Protein AF-A0AAW0T2U7-F1 (afdb_monomer)

Radius of gyration: 16.94 Å; Cα contacts (8 Å, |Δi|>4): 100; chains: 1; bounding box: 41×37×44 Å

Secondary structure (DSSP, 8-state):
-----PPSSS-------SEE--GGG-EEES-HHHHHHHHHHHHT---SS-GGGS-----SHHHHHHHHHHHHTTTTSHHHHHHHHH-EE-SS--HHHHTS-----GGG-HHHHS-TT--EEE-

Organism: Scylla paramamosain (NCBI:txid85552)

Nearest PDB structures (foldseek):
  7oyc-assembly1_O1  TM=9.929E-01  e=2.549E-14  Xenopus laevis
  8scb-assembly1_O  TM=9.928E-01  e=3.860E-14  Oryctolagus cuniculus
  9axv-assembly1_Ba  TM=9.970E-01  e=7.711E-14  Schizosaccharomyces pombe
  7cpv-assembly1_LO  TM=9.942E-01  e=8.855E-14  Mus musculus
  5xy3-assembly1_O  TM=9.876E-01  e=2.359E-10  Trichomonas vaginalis

pLDDT: mean 76.97, std 19.06, range [23.06, 92.5]

Sequence (123 aa):
MKSRSVPSSSAVNIQIAPFSLRCEKINISGSFYRNKLKYLSFLRKRCNVNPKRGPFHFRAPAKIFQRCVRGMLPYKTKRGEEALKRLKSFEGVPPPYDKSARKVVPDALRIMRLKPGRKNYDV

InterPro domains:
  IPR005755 Large ribosomal subunit protein uL13, eukaryota/archaea [TIGR01077] (21-119)
  IPR005822 Large ribosomal subunit protein uL13 [PF00572] (22-95)
  IPR005822 Large ribosomal subunit protein uL13 [PTHR11545] (21-119)
  IPR005822 Large ribosomal subunit protein uL13 [cd00392] (21-93)
  IPR036899 Large ribosomal subunit protein uL13 superfamily [G3DSA:3.90.1180.10] (11-123)
  IPR036899 Large ribosomal subunit protein uL13 superfamily [SSF52161] (22-119)

Foldseek 3Di:
DDDDDDDPDPDPPPPPVLEAAALQQQKDFAAPVVVVVVLVVVVPFADPVDRVPTDDNDPDSQVVVLVVVLVVFPCVDPVNVVSSVSHDYDNHADDVCPPPDDDDDPVSDCVVPPDPPGDMDGD

Structure (mmCIF, N/CA/C/O backbone):
data_AF-A0AAW0T2U7-F1
#
_entry.id   AF-A0AAW0T2U7-F1
#
loop_
_atom_site.group_PDB
_atom_site.id
_atom_site.type_symbol
_atom_site.label_atom_id
_atom_site.label_alt_id
_atom_site.label_comp_id
_atom_site.label_asym_id
_atom_site.label_entity_id
_atom_site.label_seq_id
_atom_site.pdbx_PDB_ins_code
_atom_site.Cartn_x
_atom_site.Cartn_y
_atom_site.Cartn_z
_atom_site.occupancy
_atom_site.B_iso_or_equiv
_atom_site.auth_seq_id
_atom_site.auth_comp_id
_atom_site.auth_asym_id
_atom_site.auth_atom_id
_atom_site.pdbx_PDB_model_num
ATOM 1 N N . MET A 1 1 ? 21.406 -2.450 21.831 1.00 35.69 1 MET A N 1
ATOM 2 C CA . MET A 1 1 ? 20.599 -3.693 21.842 1.00 35.69 1 MET A CA 1
ATOM 3 C C . MET A 1 1 ? 19.994 -3.914 20.458 1.00 35.69 1 MET A C 1
ATOM 5 O O . MET A 1 1 ? 19.065 -3.215 20.080 1.00 35.69 1 MET A O 1
ATOM 9 N N . LYS A 1 2 ? 20.597 -4.803 19.660 1.00 31.06 2 LYS A N 1
ATOM 10 C CA . LYS A 1 2 ? 20.203 -5.110 18.275 1.00 31.06 2 LYS A CA 1
ATOM 11 C C . LYS A 1 2 ? 18.944 -5.990 18.298 1.00 31.06 2 LYS A C 1
ATOM 13 O O . LYS A 1 2 ? 19.012 -7.140 18.723 1.00 31.06 2 LYS A O 1
ATOM 18 N N . SER A 1 3 ? 17.796 -5.453 17.888 1.00 29.16 3 SER A N 1
ATOM 19 C CA . SER A 1 3 ? 16.565 -6.237 17.730 1.00 29.16 3 SER A CA 1
ATOM 20 C C . SER A 1 3 ? 16.709 -7.164 16.525 1.00 29.16 3 SER A C 1
ATOM 22 O O . SER A 1 3 ? 16.937 -6.707 15.407 1.00 29.16 3 SER A O 1
ATOM 24 N N . ARG A 1 4 ? 16.611 -8.465 16.793 1.00 31.81 4 ARG A N 1
ATOM 25 C CA . ARG A 1 4 ? 16.827 -9.581 15.872 1.00 31.81 4 ARG A CA 1
ATOM 26 C C . ARG A 1 4 ? 15.963 -9.440 14.611 1.00 31.81 4 ARG A C 1
ATOM 28 O O . ARG A 1 4 ? 14.749 -9.609 14.655 1.00 31.81 4 ARG A O 1
ATOM 35 N N . SER A 1 5 ? 16.610 -9.143 13.489 1.00 33.41 5 SER A N 1
ATOM 36 C CA . SER A 1 5 ? 16.115 -9.443 12.150 1.00 33.41 5 SER A CA 1
ATOM 37 C C . SER A 1 5 ? 16.099 -10.963 11.993 1.00 33.41 5 SER A C 1
ATOM 39 O O . SER A 1 5 ? 17.156 -11.593 11.990 1.00 33.41 5 SER A O 1
ATOM 41 N N . VAL A 1 6 ? 14.911 -11.558 11.936 1.00 35.44 6 VAL A N 1
ATOM 42 C CA . VAL A 1 6 ? 14.752 -12.988 11.645 1.00 35.44 6 VAL A CA 1
ATOM 43 C C . VAL A 1 6 ? 15.224 -13.298 10.213 1.00 35.44 6 VAL A C 1
ATOM 45 O O . VAL A 1 6 ? 15.100 -12.439 9.336 1.00 35.44 6 VAL A O 1
ATOM 48 N N . PRO A 1 7 ? 15.828 -14.479 9.998 1.00 32.50 7 PRO A N 1
ATOM 49 C CA . PRO A 1 7 ? 16.810 -14.721 8.949 1.00 32.50 7 PRO A CA 1
ATOM 50 C C . PRO A 1 7 ? 16.188 -15.037 7.585 1.00 32.50 7 PRO A C 1
ATOM 52 O O . PRO A 1 7 ? 15.145 -15.674 7.467 1.00 32.50 7 PRO A O 1
ATOM 55 N N . SER A 1 8 ? 16.909 -14.636 6.542 1.00 33.25 8 SER A N 1
ATOM 56 C CA . SER A 1 8 ? 16.866 -15.224 5.206 1.00 33.25 8 SER A CA 1
ATOM 57 C C . SER A 1 8 ? 17.204 -16.724 5.255 1.00 33.25 8 SER A C 1
ATOM 59 O O . SER A 1 8 ? 18.206 -17.083 5.870 1.00 33.25 8 SER A O 1
ATOM 61 N N . SER A 1 9 ? 16.424 -17.555 4.548 1.00 30.52 9 SER A N 1
ATOM 62 C CA . SER A 1 9 ? 16.793 -18.888 4.005 1.00 30.52 9 SER A CA 1
ATOM 63 C C . SER A 1 9 ? 16.152 -20.176 4.554 1.00 30.52 9 SER A C 1
ATOM 65 O O . SER A 1 9 ? 16.486 -21.238 4.038 1.00 30.52 9 SER A O 1
ATOM 67 N N . SER A 1 10 ? 15.159 -20.162 5.446 1.00 23.06 10 SER A N 1
ATOM 68 C CA . SER A 1 10 ? 14.386 -21.385 5.757 1.00 23.06 10 SER A CA 1
ATOM 69 C C . SER A 1 10 ? 12.887 -21.197 5.516 1.00 23.06 10 SER A C 1
ATOM 71 O O . SER A 1 10 ? 12.260 -20.284 6.035 1.00 23.06 10 SER A O 1
ATOM 73 N N . ALA A 1 11 ? 12.325 -22.088 4.694 1.00 27.69 11 ALA A N 1
ATOM 74 C CA . ALA A 1 11 ? 10.912 -22.198 4.335 1.00 27.69 11 ALA A CA 1
ATOM 75 C C . ALA A 1 11 ? 10.331 -21.043 3.494 1.00 27.69 11 ALA A C 1
ATOM 77 O O . ALA A 1 11 ? 9.758 -20.075 3.984 1.00 27.69 11 ALA A O 1
ATOM 78 N N . VAL A 1 12 ? 10.284 -21.258 2.176 1.00 27.67 12 VAL A N 1
ATOM 79 C CA . VAL A 1 12 ? 9.311 -20.597 1.283 1.00 27.67 12 VAL A CA 1
ATOM 80 C C . VAL A 1 12 ? 7.903 -21.183 1.499 1.00 27.67 12 VAL A C 1
ATOM 82 O O . VAL A 1 12 ? 7.174 -21.463 0.557 1.00 27.67 12 VAL A O 1
ATOM 85 N N . ASN A 1 13 ? 7.516 -21.365 2.761 1.00 24.17 13 ASN A N 1
ATOM 86 C CA . ASN A 1 13 ? 6.129 -21.413 3.198 1.00 24.17 13 ASN A CA 1
ATOM 87 C C . ASN A 1 13 ? 5.809 -20.033 3.757 1.00 24.17 13 ASN A C 1
ATOM 89 O O . ASN A 1 13 ? 5.515 -19.852 4.937 1.00 24.17 13 ASN A O 1
ATOM 93 N N . ILE A 1 14 ? 5.896 -19.027 2.886 1.00 29.23 14 ILE A N 1
ATOM 94 C CA . ILE A 1 14 ? 5.282 -17.752 3.199 1.00 29.23 14 ILE A CA 1
ATOM 95 C C . ILE A 1 14 ? 3.781 -18.029 3.113 1.00 29.23 14 ILE A C 1
ATOM 97 O O . ILE A 1 14 ? 3.219 -18.069 2.019 1.00 29.23 14 ILE A O 1
ATOM 101 N N . GLN A 1 15 ? 3.139 -18.269 4.257 1.00 27.95 15 GLN A N 1
AT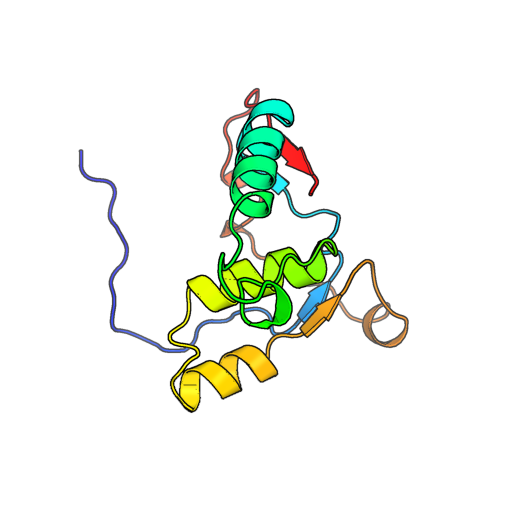OM 102 C CA . GLN A 1 15 ? 1.687 -18.182 4.407 1.00 27.95 15 GLN A CA 1
ATOM 103 C C . GLN A 1 15 ? 1.265 -16.715 4.204 1.00 27.95 15 GLN A C 1
ATOM 105 O O . GLN A 1 15 ? 0.734 -16.057 5.092 1.00 27.95 15 GLN A O 1
ATOM 110 N N . ILE A 1 16 ? 1.543 -16.156 3.023 1.00 40.69 16 ILE A N 1
ATOM 111 C CA . ILE A 1 16 ? 0.825 -14.989 2.536 1.00 40.69 16 ILE A CA 1
ATOM 112 C C . ILE A 1 16 ? -0.586 -15.516 2.353 1.00 40.69 16 ILE A C 1
ATOM 114 O O . ILE A 1 16 ? -0.803 -16.398 1.521 1.00 40.69 16 ILE A O 1
ATOM 118 N N . ALA A 1 17 ? -1.527 -15.032 3.160 1.00 49.53 17 ALA A N 1
ATOM 119 C CA . ALA A 1 17 ? -2.934 -15.280 2.905 1.00 49.53 17 ALA A CA 1
ATOM 120 C C . ALA A 1 17 ? -3.184 -14.987 1.410 1.00 49.53 17 ALA A C 1
ATOM 122 O O . ALA A 1 17 ? -2.923 -13.862 0.971 1.00 49.53 17 ALA A O 1
ATOM 123 N N . PRO A 1 18 ? -3.615 -15.977 0.605 1.00 59.62 18 PRO A N 1
ATOM 124 C CA . PRO A 1 18 ? -3.679 -15.831 -0.853 1.00 59.62 18 PRO A CA 1
ATOM 125 C C . PRO A 1 18 ? -4.684 -14.753 -1.287 1.00 59.62 18 PRO A C 1
ATOM 127 O O . PRO A 1 18 ? -4.649 -14.269 -2.418 1.00 59.62 18 PRO A O 1
ATOM 130 N N . PHE A 1 19 ? -5.541 -14.323 -0.359 1.00 61.97 19 PHE A N 1
ATOM 131 C CA . PHE A 1 19 ? -6.564 -13.317 -0.562 1.00 61.97 19 PHE A CA 1
ATOM 132 C C . PHE A 1 19 ? -6.444 -12.238 0.515 1.00 61.97 19 PHE A C 1
ATOM 134 O O . PHE A 1 19 ? -6.543 -12.525 1.709 1.00 61.97 19 PHE A O 1
ATOM 141 N N . SER A 1 20 ? -6.251 -10.990 0.091 1.00 62.84 20 SER A N 1
ATOM 142 C CA . SER A 1 20 ? -6.447 -9.821 0.948 1.00 62.84 20 SER A CA 1
ATOM 143 C C . SER A 1 20 ? -7.796 -9.205 0.602 1.00 62.84 20 SER A C 1
ATOM 145 O O . SER A 1 20 ? -8.025 -8.775 -0.529 1.00 62.84 20 SER A O 1
ATOM 147 N N . LEU A 1 21 ? -8.706 -9.233 1.569 1.00 65.31 21 LEU A N 1
ATOM 148 C CA . LEU A 1 21 ? -10.029 -8.627 1.484 1.00 65.31 21 LEU A CA 1
ATOM 149 C C . LEU A 1 21 ? -10.018 -7.340 2.307 1.00 65.31 21 LEU A C 1
ATOM 151 O O . LEU A 1 21 ? -9.327 -7.274 3.326 1.00 65.31 21 LEU A O 1
ATOM 155 N N . ARG A 1 22 ? -10.826 -6.355 1.911 1.00 77.75 22 ARG A N 1
ATOM 156 C CA . ARG A 1 22 ? -10.959 -5.062 2.598 1.00 77.75 22 ARG A CA 1
ATOM 157 C C . ARG A 1 22 ? -9.659 -4.257 2.654 1.00 77.75 22 ARG A C 1
ATOM 159 O O . ARG A 1 22 ? -9.283 -3.738 3.709 1.00 77.75 22 ARG A O 1
ATOM 166 N N . CYS A 1 23 ? -8.946 -4.169 1.530 1.00 76.69 23 CYS A N 1
ATOM 167 C CA . CYS A 1 23 ? -7.687 -3.426 1.465 1.00 76.69 23 CYS A CA 1
ATOM 168 C C . CYS A 1 23 ? -7.830 -1.933 1.836 1.00 76.69 23 CYS A C 1
ATOM 170 O O . CYS A 1 23 ? -6.846 -1.317 2.235 1.00 76.69 23 CYS A O 1
ATOM 172 N N . GLU A 1 24 ? -9.036 -1.364 1.769 1.00 76.88 24 GLU A N 1
ATOM 173 C CA . GLU A 1 24 ? -9.363 -0.001 2.212 1.00 76.88 24 GLU A CA 1
ATOM 174 C C . GLU A 1 24 ? -9.223 0.215 3.728 1.00 76.88 24 GLU A C 1
ATOM 176 O O . GLU A 1 24 ? -9.076 1.339 4.187 1.00 76.88 24 GLU A O 1
ATOM 181 N N . LYS A 1 25 ? -9.243 -0.853 4.536 1.00 83.75 25 LYS A N 1
ATOM 182 C CA . LYS A 1 25 ? -9.082 -0.757 5.999 1.00 83.75 25 LYS A CA 1
ATOM 183 C C . LYS A 1 25 ? -7.656 -1.026 6.468 1.00 83.75 25 LYS A C 1
ATOM 185 O O . LYS A 1 25 ? -7.423 -1.252 7.654 1.00 83.75 25 LYS A O 1
ATOM 190 N N . ILE A 1 26 ? -6.695 -1.067 5.548 1.00 85.56 26 ILE A N 1
ATOM 191 C CA . ILE A 1 26 ? -5.295 -1.269 5.909 1.00 85.56 26 ILE A CA 1
ATOM 192 C C . ILE A 1 26 ? -4.795 -0.026 6.642 1.00 85.56 26 ILE A C 1
ATOM 194 O O . ILE A 1 26 ? -4.941 1.098 6.171 1.00 85.56 26 ILE A O 1
ATOM 198 N N . ASN A 1 27 ? -4.155 -0.237 7.789 1.00 85.81 27 ASN A N 1
ATOM 199 C CA . ASN A 1 27 ? -3.541 0.838 8.550 1.00 85.81 27 ASN A CA 1
ATOM 200 C C . ASN A 1 27 ? -2.085 1.046 8.150 1.00 85.81 27 ASN A C 1
ATOM 202 O O . ASN A 1 27 ? -1.299 0.099 8.073 1.00 85.81 27 ASN A O 1
ATOM 206 N N . ILE A 1 28 ? -1.688 2.309 8.032 1.00 86.19 28 ILE A N 1
ATOM 207 C CA . ILE A 1 28 ? -0.283 2.697 7.926 1.00 86.19 28 ILE A CA 1
ATOM 208 C C . ILE A 1 28 ? 0.080 3.585 9.116 1.00 86.19 28 ILE A C 1
ATOM 210 O O . ILE A 1 28 ? -0.6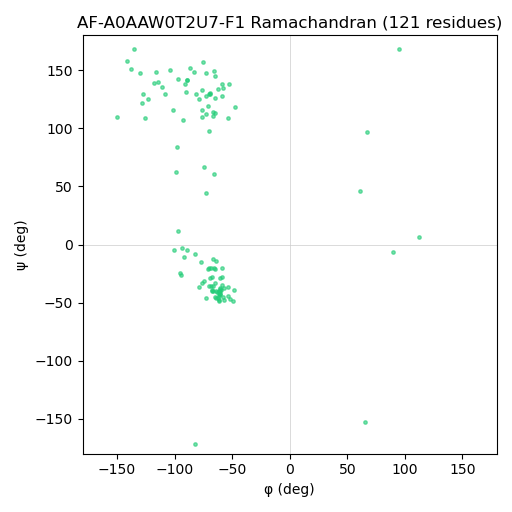73 4.458 9.553 1.00 86.19 28 ILE A O 1
ATOM 214 N N . SER A 1 29 ? 1.269 3.350 9.666 1.00 83.75 29 SER A N 1
ATOM 215 C CA . SER A 1 29 ? 1.769 4.092 10.817 1.00 83.75 29 SER A CA 1
ATOM 216 C C . SER A 1 29 ? 2.192 5.526 10.461 1.00 83.75 29 SER A C 1
ATOM 218 O O . SER A 1 29 ? 2.710 5.831 9.378 1.00 83.75 29 SER A O 1
ATOM 220 N N . GLY A 1 30 ? 2.021 6.434 11.422 1.00 85.12 30 GLY A N 1
ATOM 221 C CA . GLY A 1 30 ? 2.317 7.856 11.270 1.00 85.12 30 GLY A CA 1
ATOM 222 C C . GLY A 1 30 ? 1.093 8.684 10.885 1.00 85.12 30 GLY A C 1
ATOM 223 O O . GLY A 1 30 ? 0.039 8.158 10.540 1.00 85.12 30 GLY A O 1
ATOM 224 N N . SER A 1 31 ? 1.241 10.007 10.964 1.00 89.06 31 SER A N 1
ATOM 225 C CA . SER A 1 31 ? 0.152 10.937 10.666 1.00 89.06 31 SER A CA 1
ATOM 226 C C . SER A 1 31 ? -0.254 10.894 9.193 1.00 89.06 31 SER A C 1
ATOM 228 O O . SER A 1 31 ? 0.583 10.701 8.304 1.00 89.06 31 SER A O 1
ATOM 230 N N . PHE A 1 32 ? -1.537 11.157 8.942 1.00 87.44 32 PHE A N 1
ATOM 231 C CA . PHE A 1 32 ? -2.095 11.294 7.597 1.00 87.44 32 PHE A CA 1
ATOM 232 C C . PHE A 1 32 ? -1.265 12.249 6.727 1.00 87.44 32 PHE A C 1
ATOM 234 O O . PHE A 1 32 ? -0.838 11.890 5.633 1.00 87.44 32 PHE A O 1
ATOM 241 N N . TYR A 1 33 ? -0.930 13.429 7.258 1.00 90.00 33 TYR A N 1
ATOM 242 C CA . TYR A 1 33 ? -0.161 14.440 6.533 1.00 90.00 33 TYR A CA 1
ATOM 243 C C . TYR A 1 33 ? 1.210 13.929 6.064 1.00 90.00 33 TYR A C 1
ATOM 245 O O . TYR A 1 33 ? 1.577 14.090 4.899 1.00 90.00 33 TYR A O 1
ATOM 253 N N . ARG A 1 34 ? 1.951 13.232 6.937 1.00 88.44 34 ARG A N 1
ATOM 254 C CA . ARG A 1 34 ? 3.270 12.684 6.589 1.00 88.44 34 ARG A CA 1
ATOM 255 C C . ARG A 1 34 ? 3.168 11.671 5.456 1.00 88.44 34 ARG A C 1
ATOM 257 O O . ARG A 1 34 ? 4.002 11.654 4.552 1.00 88.44 34 ARG A O 1
ATOM 264 N N . ASN A 1 35 ? 2.167 10.805 5.517 1.00 89.00 35 ASN A N 1
ATOM 265 C CA . ASN A 1 35 ? 2.007 9.749 4.533 1.00 89.00 35 ASN A CA 1
ATOM 266 C C . ASN A 1 35 ? 1.447 10.282 3.204 1.00 89.00 35 ASN A C 1
ATOM 268 O O . ASN A 1 35 ? 1.918 9.862 2.147 1.00 89.00 35 ASN A O 1
ATOM 272 N N . LYS A 1 36 ? 0.592 11.312 3.244 1.00 89.31 36 LYS A N 1
ATOM 273 C CA . LYS A 1 36 ? 0.188 12.088 2.065 1.00 89.31 36 LYS A CA 1
ATOM 274 C C . LYS A 1 36 ? 1.397 12.694 1.354 1.00 89.31 36 LYS A C 1
ATOM 276 O O . LYS A 1 36 ? 1.532 12.524 0.147 1.00 89.31 36 LYS A O 1
ATOM 281 N N . LEU A 1 37 ? 2.319 13.332 2.080 1.00 92.50 37 LEU A N 1
ATOM 282 C CA . LEU A 1 37 ? 3.538 13.896 1.483 1.00 92.50 37 LEU A CA 1
ATOM 283 C C . LEU A 1 37 ? 4.419 12.828 0.822 1.00 92.50 37 LEU A C 1
ATOM 285 O O . LEU A 1 37 ? 4.925 13.043 -0.280 1.00 92.50 37 LEU A O 1
ATOM 289 N N . LYS A 1 38 ? 4.559 11.651 1.445 1.00 89.75 38 LYS A N 1
ATOM 290 C CA . LYS A 1 38 ? 5.268 10.512 0.837 1.00 89.75 38 LYS A CA 1
ATOM 291 C C . LYS A 1 38 ? 4.601 10.055 -0.459 1.00 89.75 38 LYS A C 1
ATOM 293 O O . LYS A 1 38 ? 5.290 9.819 -1.450 1.00 89.75 38 LYS A O 1
ATOM 298 N N . TYR A 1 39 ? 3.274 9.956 -0.466 1.00 89.75 39 TYR A N 1
ATOM 299 C CA . TYR A 1 39 ? 2.524 9.561 -1.654 1.00 89.75 39 TYR A CA 1
ATOM 300 C C . TYR A 1 39 ? 2.604 10.618 -2.767 1.00 89.75 39 TYR A C 1
ATOM 302 O O . TYR A 1 39 ? 2.824 10.279 -3.926 1.00 89.75 39 TYR A O 1
ATOM 310 N N . LEU A 1 40 ? 2.546 11.908 -2.425 1.00 91.19 40 LEU A N 1
ATOM 311 C CA . LEU A 1 40 ? 2.742 13.007 -3.377 1.00 91.19 40 LEU A CA 1
ATOM 312 C C . LEU A 1 40 ? 4.158 13.013 -3.970 1.00 91.19 40 LEU A C 1
ATOM 314 O O . LEU A 1 40 ? 4.319 13.211 -5.172 1.00 91.19 40 LEU A O 1
ATOM 318 N N . SER A 1 41 ? 5.186 12.743 -3.161 1.00 92.38 41 SER A N 1
ATOM 319 C CA . SER A 1 41 ? 6.557 12.548 -3.656 1.00 92.38 41 SER A CA 1
ATOM 320 C C . SER A 1 41 ? 6.641 11.373 -4.634 1.00 92.38 41 SER A C 1
ATOM 322 O O . SER A 1 41 ? 7.320 11.462 -5.656 1.00 92.38 41 SER A O 1
ATOM 324 N N . PHE A 1 42 ? 5.907 10.288 -4.369 1.00 88.94 42 PHE A N 1
ATOM 325 C CA . PHE A 1 42 ? 5.804 9.171 -5.297 1.00 88.94 42 PHE A CA 1
ATOM 326 C C . PHE A 1 42 ? 5.134 9.577 -6.620 1.00 88.94 42 PHE A C 1
ATOM 328 O O . PHE A 1 42 ? 5.703 9.291 -7.670 1.00 88.94 42 PHE A O 1
ATOM 335 N N . LEU A 1 43 ? 4.014 10.306 -6.585 1.00 89.12 43 LEU A N 1
ATOM 336 C CA . LEU A 1 43 ? 3.312 10.784 -7.785 1.00 89.12 43 LEU A CA 1
ATOM 337 C C . LEU A 1 43 ? 4.166 11.703 -8.670 1.00 89.12 43 LEU A C 1
ATOM 339 O O . LEU A 1 43 ? 3.993 11.723 -9.886 1.00 89.12 43 LEU A O 1
ATOM 343 N N . ARG A 1 44 ? 5.122 12.433 -8.083 1.00 90.75 44 ARG A N 1
ATOM 344 C CA . ARG A 1 44 ? 6.069 13.268 -8.840 1.00 90.75 44 ARG A CA 1
ATOM 345 C C . ARG A 1 44 ? 7.052 12.452 -9.686 1.00 90.75 44 ARG A C 1
ATOM 347 O O . ARG A 1 44 ? 7.625 12.993 -10.629 1.00 90.75 44 ARG A O 1
ATOM 354 N N . LYS A 1 45 ? 7.261 11.162 -9.389 1.00 89.88 45 LYS A N 1
ATOM 355 C CA . LYS A 1 45 ? 8.177 10.304 -10.154 1.00 89.88 45 LYS A CA 1
ATOM 356 C C . LYS A 1 45 ? 7.563 9.974 -11.516 1.00 89.88 45 LYS A C 1
ATOM 358 O O . LYS A 1 45 ? 6.592 9.224 -11.597 1.00 89.88 45 LYS A O 1
ATOM 363 N N . ARG A 1 46 ? 8.155 10.496 -12.589 1.00 88.75 46 ARG A N 1
ATOM 364 C CA . ARG A 1 46 ? 7.751 10.252 -13.982 1.00 88.75 46 ARG A CA 1
ATOM 365 C C . ARG A 1 46 ? 8.979 10.048 -14.865 1.00 88.75 46 ARG A C 1
ATOM 36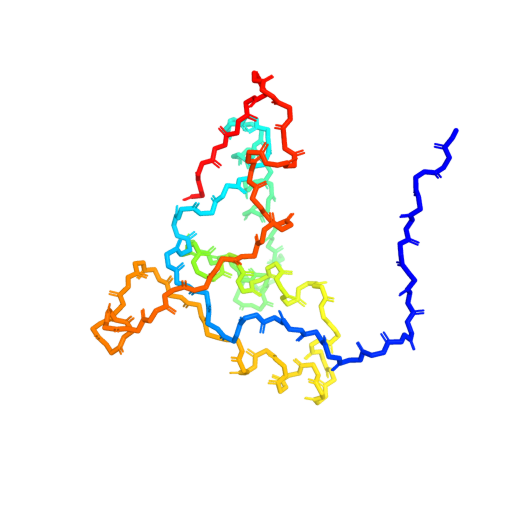7 O O . ARG A 1 46 ? 10.035 10.603 -14.580 1.00 88.75 46 ARG A O 1
ATOM 374 N N . CYS A 1 47 ? 8.844 9.267 -15.934 1.00 90.38 47 CYS A N 1
ATOM 375 C CA . CYS A 1 47 ? 9.861 9.242 -16.985 1.00 90.38 47 CYS A CA 1
ATOM 376 C C . CYS A 1 47 ? 9.775 10.543 -17.788 1.00 90.38 47 CYS A C 1
ATOM 378 O O . CYS A 1 47 ? 8.692 10.887 -18.255 1.00 90.38 47 CYS A O 1
ATOM 380 N N . ASN A 1 48 ? 10.904 11.241 -17.943 1.00 89.12 48 ASN A N 1
ATOM 381 C CA . ASN A 1 48 ? 10.954 12.531 -18.638 1.00 89.12 48 ASN A CA 1
ATOM 382 C C . ASN A 1 48 ? 10.643 12.389 -20.140 1.00 89.12 48 ASN A C 1
ATOM 384 O O . ASN A 1 48 ? 9.901 13.185 -20.695 1.00 89.12 48 ASN A O 1
ATOM 388 N N . VAL A 1 49 ? 11.160 11.327 -20.770 1.00 90.88 49 VAL A N 1
ATOM 389 C CA . VAL A 1 49 ? 11.032 11.086 -22.219 1.00 90.88 49 VAL A CA 1
ATOM 390 C C . VAL A 1 49 ? 9.630 10.649 -22.649 1.00 90.88 49 VAL A C 1
ATOM 392 O O . VAL A 1 49 ? 9.092 11.148 -23.627 1.00 90.88 49 VAL A O 1
ATOM 395 N N . ASN A 1 50 ? 9.015 9.707 -21.931 1.00 89.44 50 ASN A N 1
ATOM 396 C CA . ASN A 1 50 ? 7.659 9.244 -22.209 1.00 89.44 50 ASN A CA 1
ATOM 397 C C . ASN A 1 50 ? 6.994 8.784 -20.903 1.00 89.44 50 ASN A C 1
ATOM 399 O O . ASN A 1 50 ? 7.348 7.720 -20.377 1.00 89.44 50 ASN A O 1
ATOM 403 N N . PRO A 1 51 ? 5.999 9.530 -20.396 1.00 86.06 51 PRO A N 1
ATOM 404 C CA . PRO A 1 51 ? 5.291 9.180 -19.171 1.00 86.06 51 PRO A CA 1
ATOM 405 C C . PRO A 1 51 ? 4.605 7.807 -19.215 1.00 86.06 51 PRO A C 1
ATOM 407 O O . PRO A 1 51 ? 4.492 7.167 -18.172 1.00 86.06 51 PRO A O 1
ATOM 410 N N . LYS A 1 52 ? 4.204 7.310 -20.399 1.00 87.62 52 LYS A N 1
ATOM 411 C CA . LYS A 1 52 ? 3.517 6.012 -20.553 1.00 87.62 52 LYS A CA 1
ATOM 412 C C . LYS A 1 52 ? 4.408 4.808 -20.230 1.00 87.62 52 LYS A C 1
ATOM 414 O O . LYS A 1 52 ? 3.898 3.771 -19.823 1.00 87.62 52 LYS A O 1
ATOM 419 N N . ARG A 1 53 ? 5.730 4.934 -20.405 1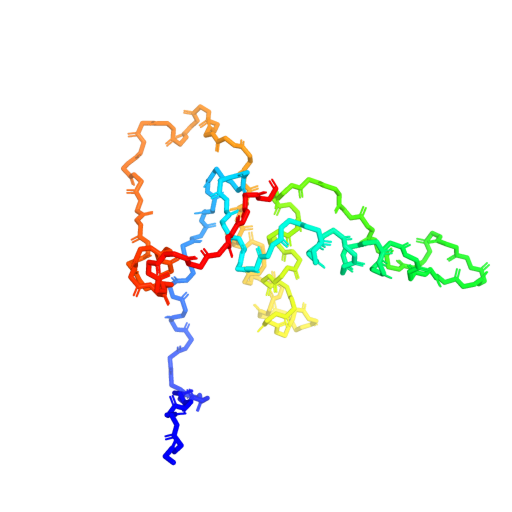.00 86.81 53 ARG A N 1
ATOM 420 C CA . ARG A 1 53 ? 6.715 3.887 -20.063 1.00 86.81 53 ARG A CA 1
ATOM 421 C C . ARG A 1 53 ? 7.213 3.985 -18.617 1.00 86.81 53 ARG A C 1
ATOM 423 O O . ARG A 1 53 ? 8.008 3.156 -18.185 1.00 86.81 53 ARG A O 1
ATOM 430 N N . GLY A 1 54 ? 6.792 5.020 -17.891 1.00 87.81 54 GLY A N 1
ATOM 431 C CA . GLY A 1 54 ? 7.276 5.306 -16.552 1.00 87.81 54 GLY A CA 1
ATOM 432 C C . GLY A 1 54 ? 6.594 4.508 -15.442 1.00 87.81 54 GLY A C 1
ATOM 433 O O . GLY A 1 54 ? 5.825 3.579 -15.684 1.00 87.81 54 GLY A O 1
ATOM 434 N N . PRO A 1 55 ? 6.885 4.865 -14.181 1.00 88.56 55 PRO A N 1
ATOM 435 C CA . PRO A 1 55 ? 6.251 4.248 -13.026 1.00 88.56 55 PRO A CA 1
ATOM 436 C C . PRO A 1 55 ? 4.726 4.414 -13.062 1.00 88.56 55 PRO A C 1
ATOM 438 O O . PRO A 1 55 ? 4.220 5.529 -13.158 1.00 88.56 55 PRO A O 1
ATOM 441 N N . PHE A 1 56 ? 3.992 3.308 -12.921 1.00 89.25 56 PHE A N 1
ATOM 442 C CA . PHE A 1 56 ? 2.533 3.343 -12.833 1.00 89.25 56 PHE A CA 1
ATOM 443 C C . PHE A 1 56 ? 2.061 3.741 -11.431 1.00 89.25 56 PHE A C 1
ATOM 445 O O . PHE A 1 56 ? 2.406 3.106 -10.427 1.00 89.25 56 PHE A O 1
ATOM 452 N N . HIS A 1 57 ? 1.235 4.786 -11.386 1.00 90.25 57 HIS A N 1
ATOM 453 C CA . HIS A 1 57 ? 0.654 5.357 -10.173 1.00 90.25 57 HIS A CA 1
ATOM 454 C C . HIS A 1 57 ? -0.771 4.841 -9.957 1.00 90.25 57 HIS A C 1
ATOM 456 O O . HIS A 1 57 ? -1.744 5.483 -10.348 1.00 90.25 57 HIS A O 1
ATOM 462 N N . PHE A 1 58 ? -0.913 3.664 -9.351 1.00 89.25 58 PHE A N 1
ATOM 463 C CA . PHE A 1 58 ? -2.234 3.134 -9.003 1.00 89.25 58 PHE A CA 1
ATOM 464 C C . PHE A 1 58 ? -2.808 3.836 -7.766 1.00 89.25 58 PHE A C 1
ATOM 466 O O . PHE A 1 58 ? -2.106 3.967 -6.767 1.00 89.25 58 PHE A O 1
ATOM 473 N N . ARG A 1 59 ? -4.082 4.250 -7.833 1.00 87.62 59 ARG A N 1
ATOM 474 C CA . ARG A 1 59 ? -4.793 4.943 -6.737 1.00 87.62 59 ARG A CA 1
ATOM 475 C C . ARG A 1 59 ? -5.630 4.020 -5.845 1.00 87.62 59 ARG A C 1
ATOM 477 O O . ARG A 1 59 ? -5.881 4.360 -4.702 1.00 87.62 59 ARG A O 1
ATOM 484 N N . ALA A 1 60 ? -6.038 2.873 -6.379 1.00 89.50 60 ALA A N 1
ATOM 485 C CA . ALA A 1 60 ? -6.842 1.868 -5.691 1.00 89.50 60 ALA A CA 1
ATOM 486 C C . ALA A 1 60 ? -6.070 1.248 -4.499 1.00 89.50 60 ALA A C 1
ATOM 488 O O . ALA A 1 60 ? -4.957 0.753 -4.738 1.00 89.50 60 ALA A O 1
ATOM 489 N N . PRO A 1 61 ? -6.597 1.234 -3.254 1.00 86.81 61 PRO A N 1
ATOM 490 C CA . PRO A 1 61 ? -5.924 0.642 -2.091 1.00 86.81 61 PRO A CA 1
ATOM 491 C C . PRO A 1 61 ? -5.498 -0.814 -2.308 1.00 86.81 61 PRO A C 1
ATOM 493 O O . PRO A 1 61 ? -4.387 -1.191 -1.923 1.00 86.81 61 PRO A O 1
ATOM 496 N N . ALA A 1 62 ? -6.298 -1.618 -3.019 1.00 87.19 62 ALA A N 1
ATOM 497 C CA . ALA A 1 62 ? -5.912 -2.992 -3.352 1.00 87.19 62 ALA A CA 1
ATOM 498 C C . ALA A 1 62 ? -4.638 -3.045 -4.217 1.00 87.19 62 ALA A C 1
ATOM 500 O O . ALA A 1 62 ? -3.738 -3.853 -3.976 1.00 87.19 62 ALA A O 1
ATOM 501 N N . LYS A 1 63 ? -4.508 -2.139 -5.193 1.00 88.12 63 LYS A N 1
ATOM 502 C CA . LYS A 1 63 ? -3.319 -2.062 -6.059 1.00 88.12 63 LYS A CA 1
ATOM 503 C C . LYS A 1 63 ? -2.111 -1.465 -5.339 1.00 88.12 63 LYS A C 1
ATOM 505 O O . LYS A 1 63 ? -0.979 -1.852 -5.633 1.00 88.12 63 LYS A O 1
ATOM 510 N N . ILE A 1 64 ? -2.328 -0.549 -4.394 1.00 88.44 64 ILE A N 1
ATOM 511 C CA . ILE A 1 64 ? -1.266 -0.029 -3.522 1.00 88.44 64 ILE A CA 1
ATOM 512 C C . ILE A 1 64 ? -0.685 -1.177 -2.688 1.00 88.44 64 ILE A C 1
ATOM 514 O O . ILE A 1 64 ? 0.536 -1.348 -2.656 1.00 88.44 64 ILE A O 1
ATOM 518 N N . PHE A 1 65 ? -1.541 -2.017 -2.100 1.00 86.44 65 PHE A N 1
ATOM 519 C CA . PHE A 1 65 ? -1.112 -3.193 -1.346 1.00 86.44 65 PHE A CA 1
ATOM 520 C C . PHE A 1 65 ? -0.343 -4.196 -2.218 1.00 86.44 65 PHE A C 1
ATOM 522 O O . PHE A 1 65 ? 0.779 -4.576 -1.874 1.00 86.44 65 PHE A O 1
ATOM 529 N N . GLN A 1 66 ? -0.874 -4.550 -3.393 1.00 87.56 66 GLN A N 1
ATOM 530 C CA . GLN A 1 66 ? -0.182 -5.436 -4.339 1.00 87.56 66 GLN A CA 1
ATOM 531 C C . GLN A 1 66 ? 1.191 -4.899 -4.741 1.00 87.56 66 GLN A C 1
ATOM 533 O O . GLN A 1 66 ? 2.147 -5.660 -4.886 1.00 87.56 66 GLN A O 1
ATOM 538 N N . ARG A 1 67 ? 1.322 -3.580 -4.897 1.00 88.69 67 ARG A N 1
ATOM 539 C CA . ARG A 1 67 ? 2.597 -2.948 -5.220 1.00 88.69 67 ARG A CA 1
ATOM 540 C C . ARG A 1 67 ? 3.608 -3.044 -4.079 1.00 88.69 67 ARG A C 1
ATOM 542 O O . ARG A 1 67 ? 4.786 -3.266 -4.357 1.00 88.69 67 ARG A O 1
ATOM 549 N N . CYS A 1 68 ? 3.167 -2.900 -2.830 1.00 87.25 68 CYS A N 1
ATOM 550 C CA . CYS A 1 68 ? 4.015 -3.119 -1.659 1.00 87.25 68 CYS A CA 1
ATOM 551 C C . CYS A 1 68 ? 4.522 -4.565 -1.616 1.00 87.25 68 CYS A C 1
ATOM 553 O O . CYS A 1 68 ? 5.727 -4.776 -1.513 1.00 87.25 68 CYS A O 1
ATOM 555 N N . VAL A 1 69 ? 3.630 -5.545 -1.797 1.00 86.31 69 VAL A N 1
ATOM 556 C CA . VAL A 1 69 ? 3.999 -6.971 -1.822 1.00 86.31 69 VAL A CA 1
ATOM 557 C C . VAL A 1 69 ? 4.940 -7.282 -2.989 1.00 86.31 69 VAL A C 1
ATOM 559 O O . VAL A 1 69 ? 5.955 -7.950 -2.806 1.00 86.31 69 VAL A O 1
ATOM 562 N N . ARG A 1 70 ? 4.691 -6.710 -4.175 1.00 88.44 70 ARG A N 1
ATOM 563 C CA . ARG A 1 70 ? 5.594 -6.820 -5.331 1.00 88.44 70 ARG A CA 1
ATOM 564 C C . ARG A 1 70 ? 6.996 -6.282 -5.033 1.00 88.44 70 ARG A C 1
ATOM 566 O O . ARG A 1 70 ? 7.964 -6.810 -5.562 1.00 88.44 70 ARG A O 1
ATOM 573 N N . GLY A 1 71 ? 7.116 -5.234 -4.218 1.00 87.44 71 GLY A N 1
ATOM 574 C CA . GLY A 1 71 ? 8.407 -4.684 -3.792 1.00 87.44 71 GLY A CA 1
ATOM 575 C C . GLY A 1 71 ? 9.173 -5.572 -2.804 1.00 87.44 71 GLY A C 1
ATOM 576 O O . GLY A 1 71 ? 10.385 -5.430 -2.695 1.00 87.44 71 GLY A O 1
ATOM 577 N N . MET A 1 72 ? 8.483 -6.485 -2.113 1.00 87.06 72 MET A N 1
ATOM 578 C CA . MET A 1 72 ? 9.067 -7.419 -1.141 1.00 87.06 72 MET A CA 1
ATOM 579 C C . MET A 1 72 ? 9.481 -8.763 -1.764 1.00 87.06 72 MET A C 1
ATOM 581 O O . MET A 1 72 ? 10.156 -9.555 -1.114 1.00 87.06 72 MET A O 1
ATOM 585 N N . LEU A 1 73 ? 9.081 -9.033 -3.011 1.00 84.44 73 LEU A N 1
ATOM 586 C CA . LEU A 1 73 ? 9.317 -10.296 -3.712 1.00 84.44 73 LEU A CA 1
ATOM 587 C C . LEU A 1 73 ? 10.218 -10.090 -4.943 1.00 84.44 73 LEU A C 1
ATOM 589 O O . LEU A 1 73 ? 10.107 -9.066 -5.623 1.00 84.44 73 LEU A O 1
ATOM 593 N N . PRO A 1 74 ? 11.047 -11.082 -5.323 1.00 88.50 74 PRO A N 1
ATOM 594 C CA . PRO A 1 74 ? 11.799 -11.065 -6.578 1.00 88.50 74 PRO A CA 1
ATOM 595 C C . PRO A 1 74 ? 10.877 -11.349 -7.782 1.00 88.50 74 PRO A C 1
ATOM 597 O O . PRO A 1 74 ? 10.986 -12.376 -8.453 1.00 88.50 74 PRO A O 1
ATOM 600 N N . TYR A 1 75 ? 9.953 -10.428 -8.070 1.00 85.75 75 TYR A N 1
ATOM 601 C CA . TYR A 1 75 ? 8.855 -10.598 -9.036 1.00 85.75 75 TYR A CA 1
ATOM 602 C C . TYR A 1 75 ? 9.289 -10.724 -10.505 1.00 85.75 75 TYR A C 1
ATOM 604 O O . TYR A 1 75 ? 8.475 -11.082 -11.346 1.00 85.75 75 TYR A O 1
ATOM 612 N N . LYS A 1 76 ? 10.551 -10.414 -10.825 1.00 88.31 76 LYS A N 1
ATOM 613 C CA . LYS A 1 76 ? 11.113 -10.611 -12.172 1.00 88.31 76 LYS A CA 1
ATOM 614 C C . LYS A 1 76 ? 11.458 -12.076 -12.464 1.00 88.31 76 LYS A C 1
ATOM 616 O O . LYS A 1 76 ? 11.710 -12.423 -13.610 1.00 88.31 76 LYS A O 1
ATOM 621 N N . THR A 1 77 ? 11.517 -12.921 -11.434 1.00 91.94 77 THR A N 1
ATOM 622 C CA . THR A 1 77 ? 11.741 -14.364 -11.587 1.00 91.94 77 THR A CA 1
ATOM 623 C C . THR A 1 77 ? 10.414 -15.086 -11.815 1.00 91.94 77 THR A C 1
ATOM 625 O O . THR A 1 77 ? 9.390 -14.652 -11.288 1.00 91.94 77 THR A O 1
ATOM 628 N N . LYS A 1 78 ? 10.432 -16.229 -12.517 1.00 90.31 78 LYS A N 1
ATOM 629 C CA . LYS A 1 78 ? 9.229 -17.053 -12.761 1.00 90.31 78 LYS A CA 1
ATOM 630 C C . LYS A 1 78 ? 8.495 -17.407 -11.459 1.00 90.31 78 LYS A C 1
ATOM 632 O O . L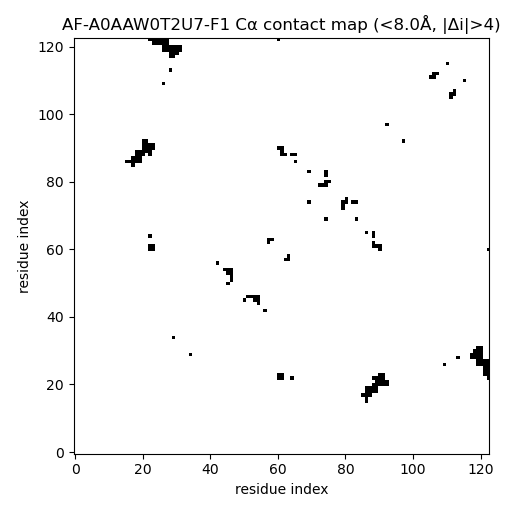YS A 1 78 ? 7.290 -17.216 -11.341 1.00 90.31 78 LYS A O 1
ATOM 637 N N . ARG A 1 79 ? 9.251 -17.802 -10.428 1.00 86.38 79 ARG A N 1
ATOM 638 C CA . ARG A 1 79 ? 8.723 -18.101 -9.086 1.00 86.38 79 ARG A CA 1
ATOM 639 C C . ARG A 1 79 ? 8.045 -16.893 -8.432 1.00 86.38 79 ARG A C 1
ATOM 641 O O . ARG A 1 79 ? 7.002 -17.033 -7.799 1.00 86.38 79 ARG A O 1
ATOM 648 N N . GLY A 1 80 ? 8.648 -15.709 -8.554 1.00 85.38 80 GLY A N 1
ATOM 649 C CA . GLY A 1 80 ? 8.086 -14.473 -8.010 1.00 85.38 80 GLY A CA 1
ATOM 650 C C . GLY A 1 80 ? 6.821 -14.033 -8.744 1.00 85.38 80 GLY A C 1
ATOM 651 O O . GLY A 1 80 ? 5.887 -13.542 -8.114 1.00 85.38 80 GLY A O 1
ATOM 652 N N . GLU A 1 81 ? 6.766 -14.249 -10.057 1.00 86.44 81 GLU A N 1
ATOM 653 C CA . GLU A 1 81 ? 5.579 -13.986 -10.868 1.00 86.44 81 GLU A CA 1
ATOM 654 C C . GLU A 1 81 ? 4.414 -14.907 -10.476 1.00 86.44 81 GLU A C 1
ATOM 656 O O . GLU A 1 81 ? 3.296 -14.435 -10.272 1.00 86.44 81 GLU A O 1
ATOM 661 N N . GLU A 1 82 ? 4.672 -16.203 -10.288 1.00 87.12 82 GLU A N 1
ATOM 662 C CA . GLU A 1 82 ? 3.672 -17.156 -9.790 1.00 87.12 82 GLU A CA 1
ATOM 663 C C . GLU A 1 82 ? 3.156 -16.780 -8.399 1.00 87.12 82 GLU A C 1
ATOM 665 O O . GLU A 1 82 ? 1.950 -16.818 -8.152 1.00 87.12 82 GLU A O 1
ATOM 670 N N . ALA A 1 83 ? 4.047 -16.365 -7.494 1.00 84.69 83 ALA A N 1
ATOM 671 C CA . ALA A 1 83 ? 3.655 -15.890 -6.170 1.00 84.69 83 ALA A CA 1
ATOM 672 C C . ALA A 1 83 ? 2.744 -14.652 -6.255 1.00 84.69 83 ALA A C 1
ATOM 674 O O . ALA A 1 83 ? 1.756 -14.562 -5.526 1.00 84.69 83 ALA A O 1
ATOM 675 N N . LEU A 1 84 ? 3.030 -13.726 -7.176 1.00 83.81 84 LEU A N 1
ATOM 676 C CA . LEU A 1 84 ? 2.199 -12.542 -7.385 1.00 83.81 84 LEU A CA 1
ATOM 677 C C . LEU A 1 84 ? 0.841 -12.892 -8.013 1.00 83.81 84 LEU A C 1
ATOM 679 O O . LEU A 1 84 ? -0.160 -12.295 -7.635 1.00 83.81 84 LEU A O 1
ATOM 683 N N . LYS A 1 85 ? 0.782 -13.881 -8.917 1.00 85.50 85 LYS A N 1
ATOM 684 C CA . LYS A 1 85 ? -0.477 -14.387 -9.499 1.00 85.50 85 LYS A CA 1
ATOM 685 C C . LYS A 1 85 ? -1.377 -15.057 -8.459 1.00 85.50 85 LYS A C 1
ATOM 687 O O . LYS A 1 85 ? -2.599 -14.983 -8.567 1.00 85.50 85 LYS A O 1
ATOM 692 N N . ARG A 1 86 ? -0.784 -15.709 -7.454 1.00 84.12 86 ARG A N 1
ATOM 693 C CA . ARG A 1 86 ? -1.524 -16.320 -6.337 1.00 84.12 86 ARG A CA 1
ATOM 694 C C . ARG A 1 86 ? -2.154 -15.277 -5.416 1.00 84.12 86 ARG A C 1
ATOM 696 O O . ARG A 1 86 ? -3.193 -15.561 -4.832 1.00 84.12 86 ARG A O 1
ATOM 703 N N . LEU A 1 87 ? -1.556 -14.091 -5.303 1.00 82.94 87 LEU A N 1
ATOM 704 C CA . LEU A 1 87 ? -2.093 -12.997 -4.502 1.00 82.94 87 LEU A CA 1
ATOM 705 C C . LEU A 1 87 ? -3.264 -12.323 -5.227 1.00 82.94 87 LEU A C 1
ATOM 707 O O . LEU A 1 87 ? -3.076 -11.646 -6.239 1.00 82.94 87 LEU A O 1
ATOM 711 N N . LYS A 1 88 ? -4.466 -12.408 -4.656 1.00 82.44 88 LYS A N 1
ATOM 712 C CA . LYS A 1 88 ? -5.600 -11.572 -5.074 1.00 82.44 88 LYS A CA 1
ATOM 713 C C . LYS A 1 88 ? -5.933 -10.569 -3.976 1.00 82.44 88 LYS A C 1
ATOM 715 O O . LYS A 1 88 ? -5.963 -10.901 -2.793 1.00 82.44 88 LYS A O 1
ATOM 720 N N . SER A 1 89 ? -6.155 -9.320 -4.364 1.00 82.88 89 SER A N 1
ATOM 721 C CA . SER A 1 89 ? -6.444 -8.225 -3.436 1.00 82.88 89 SER A CA 1
ATOM 722 C C . SER A 1 89 ? -7.712 -7.526 -3.892 1.00 82.88 89 SER A C 1
ATOM 724 O O . SER A 1 89 ? -7.826 -7.192 -5.071 1.00 82.88 89 SER A O 1
ATOM 726 N N . PHE A 1 90 ? -8.651 -7.335 -2.972 1.00 84.06 90 PHE A N 1
ATOM 727 C CA . PHE A 1 90 ? -9.967 -6.777 -3.255 1.00 84.06 90 PHE A CA 1
ATOM 728 C C . PHE A 1 90 ? -10.301 -5.647 -2.283 1.00 84.06 90 PHE A C 1
ATOM 730 O O . PHE A 1 90 ? -9.906 -5.659 -1.115 1.00 84.06 90 PHE A O 1
ATOM 737 N N . GLU A 1 91 ? -11.059 -4.683 -2.789 1.00 82.81 91 GLU A N 1
ATOM 738 C CA . GLU A 1 91 ? -11.673 -3.623 -1.995 1.00 82.81 91 GLU A CA 1
ATOM 739 C C . GLU A 1 91 ? -13.051 -4.112 -1.555 1.00 82.81 91 GLU A C 1
ATOM 741 O O . GLU A 1 91 ? -13.799 -4.686 -2.350 1.00 82.81 91 GLU A O 1
ATOM 746 N N . GLY A 1 92 ? -13.355 -3.968 -0.270 1.00 81.81 92 GLY A N 1
ATOM 747 C CA . GLY A 1 92 ? -14.516 -4.596 0.343 1.00 81.81 92 GLY A CA 1
ATOM 748 C C . GLY A 1 92 ? -14.432 -6.127 0.362 1.00 81.81 92 GLY A C 1
ATOM 749 O O . GLY A 1 92 ? -13.355 -6.732 0.421 1.00 81.81 92 GLY A O 1
ATOM 750 N N . VAL A 1 93 ? -15.603 -6.762 0.368 1.00 79.25 93 VAL A N 1
ATOM 751 C CA . VAL A 1 93 ? -15.756 -8.219 0.334 1.00 79.25 93 VAL A CA 1
ATOM 752 C C . VAL A 1 93 ? -16.677 -8.543 -0.836 1.00 79.25 93 VAL A C 1
ATOM 754 O O . VAL A 1 93 ? -17.857 -8.209 -0.769 1.00 79.25 93 VAL A O 1
ATOM 757 N N . PRO A 1 94 ? -16.172 -9.134 -1.931 1.00 80.81 94 PRO A N 1
ATOM 758 C CA . PRO A 1 94 ? -17.035 -9.471 -3.044 1.00 80.81 94 PRO A CA 1
ATOM 759 C C . PRO A 1 94 ? -17.881 -10.715 -2.698 1.00 80.81 94 PRO A C 1
ATOM 761 O O . PRO A 1 94 ? -17.457 -11.537 -1.874 1.00 80.81 94 PRO A O 1
ATOM 764 N N . PRO A 1 95 ? -19.038 -10.902 -3.365 1.00 77.00 95 PRO A N 1
ATOM 765 C CA . PRO A 1 95 ? -20.038 -11.922 -3.028 1.00 77.00 95 PRO A CA 1
ATOM 766 C C . PRO A 1 95 ? -19.530 -13.362 -2.811 1.00 77.00 95 PRO A C 1
ATOM 768 O O . PRO A 1 95 ? -20.011 -14.009 -1.880 1.00 77.00 95 PRO A O 1
ATOM 771 N N . PRO A 1 96 ? -18.553 -13.899 -3.578 1.00 81.38 96 PRO A N 1
ATOM 772 C CA . PRO A 1 96 ? -18.098 -15.276 -3.364 1.00 81.38 96 PRO A CA 1
ATOM 773 C C . PRO A 1 96 ? -17.300 -15.473 -2.065 1.00 81.38 96 PRO A C 1
ATOM 775 O O . PRO A 1 96 ? -17.210 -16.598 -1.582 1.00 81.38 96 PRO A O 1
ATOM 778 N N . TYR A 1 97 ? -16.731 -14.412 -1.478 1.00 74.25 97 TYR A N 1
ATOM 779 C CA . TYR A 1 97 ? -15.937 -14.515 -0.245 1.00 74.25 97 TYR A CA 1
ATOM 780 C C . TYR A 1 97 ? -16.705 -14.104 1.014 1.00 74.25 97 TYR A C 1
ATOM 782 O O . TYR A 1 97 ? -16.177 -14.257 2.116 1.00 74.25 97 TYR A O 1
ATOM 790 N N . ASP A 1 98 ? -17.941 -13.624 0.881 1.00 75.94 98 ASP A N 1
ATOM 791 C CA . ASP A 1 98 ? -18.732 -13.116 2.007 1.00 75.94 98 ASP A CA 1
ATOM 792 C C . ASP A 1 98 ? -19.123 -14.216 3.007 1.00 75.94 98 ASP A C 1
ATOM 794 O O . ASP A 1 98 ? -19.072 -14.026 4.221 1.00 75.94 98 ASP A O 1
ATOM 798 N N . LYS A 1 99 ? -19.391 -15.425 2.500 1.00 77.75 99 LYS A N 1
ATOM 799 C CA . LYS A 1 99 ? -19.766 -16.597 3.311 1.00 77.75 99 LYS A CA 1
ATOM 800 C C . LYS A 1 99 ? -18.570 -17.332 3.926 1.00 77.75 99 LYS A C 1
ATOM 802 O O . LYS A 1 99 ? -18.749 -18.246 4.725 1.00 77.75 99 LYS A O 1
ATOM 807 N N . SER A 1 100 ? -17.346 -16.968 3.542 1.00 77.62 100 SER A N 1
ATOM 808 C CA . SER A 1 100 ? -16.133 -17.656 3.990 1.00 77.62 100 SER A CA 1
ATOM 809 C C . SER A 1 100 ? -15.581 -17.062 5.290 1.00 77.62 100 SER A C 1
ATOM 811 O O . SER A 1 100 ? -15.586 -15.847 5.502 1.00 77.62 100 SER A O 1
ATOM 813 N N . ALA A 1 101 ? -15.074 -17.923 6.177 1.00 75.94 101 ALA A N 1
ATOM 814 C CA . ALA A 1 101 ? -14.487 -17.487 7.438 1.00 75.94 101 ALA A CA 1
ATOM 815 C C . ALA A 1 101 ? -13.198 -16.688 7.190 1.00 75.94 101 ALA A C 1
ATOM 817 O O . ALA A 1 101 ? -12.182 -17.214 6.728 1.00 75.94 101 ALA A O 1
ATOM 818 N N . ARG A 1 102 ? -13.236 -15.401 7.537 1.00 78.81 102 ARG A N 1
ATOM 819 C CA . ARG A 1 102 ? -12.111 -14.477 7.376 1.00 78.81 102 ARG A CA 1
ATOM 820 C C . ARG A 1 102 ? -11.004 -14.819 8.367 1.00 78.81 102 ARG A C 1
ATOM 822 O O . ARG A 1 102 ? -11.248 -14.953 9.564 1.00 78.81 102 ARG A O 1
ATOM 829 N N . LYS A 1 103 ? -9.778 -14.945 7.864 1.00 81.12 103 LYS A N 1
ATOM 830 C CA . LYS A 1 103 ? -8.586 -15.168 8.685 1.00 81.12 103 LYS A CA 1
ATOM 831 C C . LYS A 1 103 ? -7.883 -13.842 8.945 1.00 81.12 103 LYS A C 1
ATOM 833 O O . LYS A 1 103 ? -7.838 -12.969 8.082 1.00 81.12 103 LYS A O 1
ATOM 838 N N . VAL A 1 104 ? -7.349 -13.706 10.150 1.00 78.06 104 VAL A N 1
ATOM 839 C CA . VAL A 1 104 ? -6.604 -12.531 10.599 1.00 78.06 104 VAL A CA 1
ATOM 840 C C . VAL A 1 104 ? -5.170 -12.965 10.850 1.00 78.06 104 VAL A C 1
ATOM 842 O O . VAL A 1 104 ? -4.948 -14.046 11.386 1.00 78.06 104 VAL A O 1
ATOM 845 N N . VAL A 1 105 ? -4.208 -12.129 10.464 1.00 80.25 105 VAL A N 1
ATOM 846 C CA . VAL A 1 105 ? -2.793 -12.326 10.794 1.00 80.25 105 VAL A CA 1
ATOM 847 C C . VAL A 1 105 ? -2.515 -11.566 12.094 1.00 80.25 105 VAL A C 1
ATOM 849 O O . VAL A 1 105 ? -2.476 -10.333 12.049 1.00 80.25 105 VAL A O 1
ATOM 852 N N . PRO A 1 106 ? -2.335 -12.243 13.245 1.00 79.62 106 PRO A N 1
ATOM 853 C CA . PRO A 1 106 ? -2.196 -11.5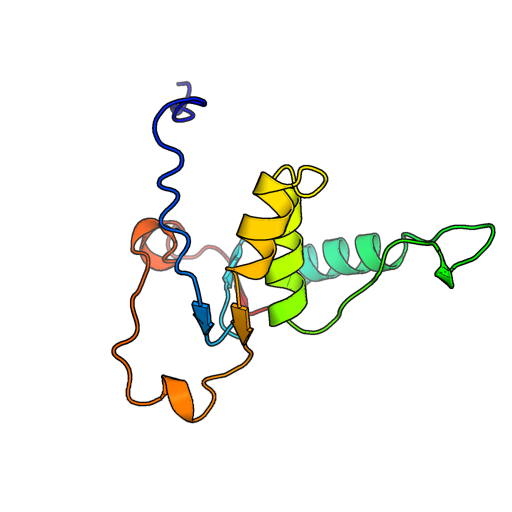72 14.540 1.00 79.62 106 PRO A CA 1
ATOM 854 C C . PRO A 1 106 ? -0.996 -10.622 14.569 1.00 79.62 106 PRO A C 1
ATOM 856 O O . PRO A 1 106 ? -1.091 -9.488 15.028 1.00 79.62 106 PRO A O 1
ATOM 859 N N .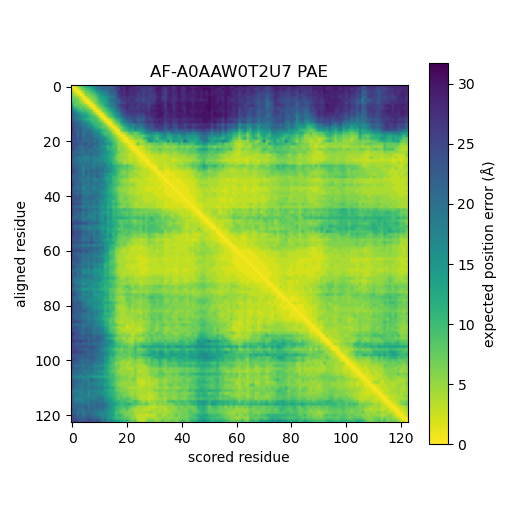 ASP A 1 107 ? 0.106 -11.039 13.947 1.00 79.81 107 ASP A N 1
ATOM 860 C CA . ASP A 1 107 ? 1.337 -10.258 13.873 1.00 79.81 107 ASP A CA 1
ATOM 861 C C . ASP A 1 107 ? 1.217 -8.950 13.092 1.00 79.81 107 ASP A C 1
ATOM 863 O O . ASP A 1 107 ? 2.025 -8.047 13.298 1.00 79.81 107 ASP A O 1
ATOM 867 N N . ALA A 1 108 ? 0.222 -8.821 12.217 1.00 80.12 108 ALA A N 1
ATOM 868 C CA . ALA A 1 108 ? -0.007 -7.611 11.435 1.00 80.12 108 ALA A CA 1
ATOM 869 C C . ALA A 1 108 ? -1.001 -6.649 12.110 1.00 80.12 108 ALA A C 1
ATOM 871 O O . ALA A 1 108 ? -1.249 -5.557 11.595 1.00 80.12 108 ALA A O 1
ATOM 872 N N . LEU A 1 109 ? -1.581 -7.025 13.256 1.00 82.38 109 LEU A N 1
ATOM 873 C CA . LEU A 1 109 ? -2.583 -6.209 13.926 1.00 82.38 109 LEU A CA 1
ATOM 874 C C . LEU A 1 109 ? -1.971 -4.941 14.514 1.00 82.38 109 LEU A C 1
ATOM 876 O O . LEU A 1 109 ? -1.027 -4.971 15.308 1.00 82.38 109 LEU A O 1
ATOM 880 N N . ARG A 1 110 ? -2.601 -3.807 14.196 1.00 80.69 110 ARG A N 1
ATOM 881 C CA . ARG A 1 110 ? -2.236 -2.492 14.736 1.00 80.69 110 ARG A CA 1
ATOM 882 C C . ARG A 1 110 ? -2.160 -2.500 16.261 1.00 80.69 110 ARG A C 1
ATOM 884 O O . ARG A 1 110 ? -1.202 -1.970 16.806 1.00 80.69 110 ARG A O 1
ATOM 891 N N . ILE A 1 111 ? -3.162 -3.073 16.929 1.00 82.56 111 ILE A N 1
ATOM 892 C CA . ILE A 1 111 ? -3.283 -3.064 18.397 1.00 82.56 111 ILE A CA 1
ATOM 893 C C . ILE A 1 111 ? -2.083 -3.761 19.046 1.00 82.56 111 ILE A C 1
ATOM 895 O O . ILE A 1 111 ? -1.582 -3.295 20.061 1.00 82.56 111 ILE A O 1
ATOM 899 N N . MET A 1 112 ? -1.593 -4.837 18.426 1.00 84.00 112 MET A N 1
ATOM 900 C CA . MET A 1 112 ? -0.452 -5.5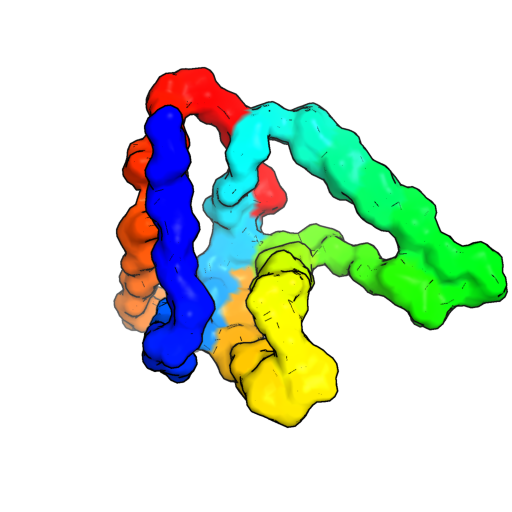94 18.937 1.00 84.00 112 MET A CA 1
ATOM 901 C C . MET A 1 112 ? 0.886 -4.911 18.623 1.00 84.00 112 MET A C 1
ATOM 903 O O . MET A 1 112 ? 1.806 -4.952 19.433 1.00 84.00 112 MET A O 1
ATOM 907 N N . ARG A 1 113 ? 1.021 -4.281 17.446 1.00 82.62 113 ARG A N 1
ATOM 908 C CA . ARG A 1 113 ? 2.310 -3.744 16.969 1.00 82.62 113 ARG A CA 1
ATOM 909 C C . ARG A 1 113 ? 2.552 -2.271 17.289 1.00 82.62 113 ARG A C 1
ATOM 911 O O . ARG A 1 113 ? 3.707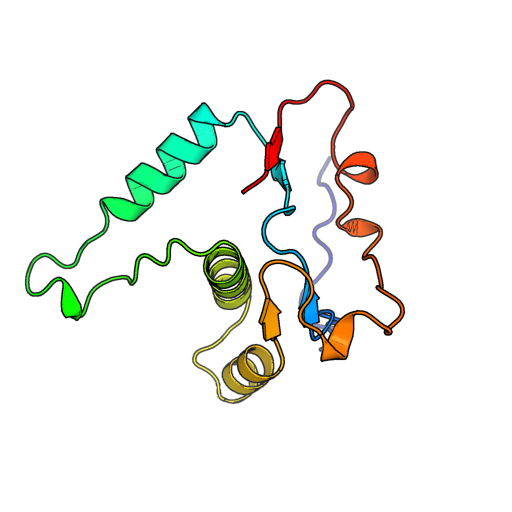 -1.853 17.357 1.00 82.62 113 ARG A O 1
ATOM 918 N N . LEU A 1 114 ? 1.507 -1.462 17.446 1.00 87.00 114 LEU A N 1
ATOM 919 C CA . LEU A 1 114 ? 1.621 -0.018 17.639 1.00 87.00 114 LEU A CA 1
ATOM 920 C C . LEU A 1 114 ? 1.281 0.365 19.080 1.00 87.00 114 LEU A C 1
ATOM 922 O O . LEU A 1 114 ? 0.216 0.023 19.584 1.00 87.00 114 LEU A O 1
ATOM 926 N N . LYS A 1 115 ? 2.160 1.149 19.720 1.00 86.62 115 LYS A N 1
ATOM 927 C CA . LYS A 1 115 ? 1.896 1.686 21.061 1.00 86.62 115 LYS A CA 1
ATOM 928 C C . LYS A 1 115 ? 0.608 2.533 21.074 1.00 86.62 115 LYS A C 1
ATOM 930 O O . LYS A 1 115 ? 0.433 3.353 20.161 1.00 86.62 115 LYS A O 1
ATOM 935 N N . PRO A 1 116 ? -0.240 2.402 22.110 1.00 84.94 116 PRO A N 1
ATOM 936 C CA . PRO A 1 116 ? -1.396 3.275 22.305 1.00 84.94 116 PRO A CA 1
ATOM 937 C C . PRO A 1 116 ? -0.991 4.761 22.270 1.00 84.94 116 PRO A C 1
ATOM 939 O O . PRO A 1 116 ? 0.067 5.131 22.774 1.00 84.94 116 PRO A O 1
ATOM 942 N N . GLY A 1 117 ? -1.790 5.606 21.608 1.00 83.38 117 GLY A N 1
ATOM 943 C CA . GLY A 1 117 ? -1.539 7.053 21.467 1.00 83.38 117 GLY A CA 1
ATOM 944 C C . GLY A 1 117 ? -0.702 7.480 20.250 1.00 83.38 117 GLY A C 1
ATOM 945 O O . GLY A 1 117 ? -0.566 8.672 19.971 1.00 83.38 117 GLY A O 1
ATOM 946 N N . ARG A 1 118 ? -0.151 6.542 19.467 1.00 84.12 118 ARG A N 1
ATOM 947 C CA . ARG A 1 118 ? 0.542 6.876 18.211 1.00 84.12 118 ARG A CA 1
ATOM 948 C C . ARG A 1 118 ? -0.454 7.078 17.067 1.00 84.12 118 ARG A C 1
ATOM 950 O O . ARG A 1 118 ? -1.267 6.204 16.792 1.00 84.12 118 ARG A O 1
ATOM 957 N N . LYS A 1 119 ? -0.323 8.204 16.354 1.00 84.31 119 LYS A N 1
ATOM 958 C CA . LYS A 1 119 ? -1.141 8.526 15.172 1.00 84.31 119 LYS A CA 1
ATOM 959 C C . LYS A 1 119 ? -0.925 7.496 14.053 1.00 84.31 119 LYS A C 1
ATOM 961 O O . LYS A 1 119 ? 0.216 7.175 13.703 1.00 84.31 119 LYS A O 1
ATOM 966 N N . ASN A 1 120 ? -2.023 7.039 13.474 1.00 83.38 120 ASN A N 1
ATOM 967 C CA . ASN A 1 120 ? -2.114 6.171 12.305 1.00 83.38 120 ASN A CA 1
ATOM 968 C C . ASN A 1 120 ? -3.194 6.718 11.365 1.00 83.38 120 ASN A C 1
ATOM 970 O O . ASN A 1 120 ? -3.958 7.605 11.743 1.00 83.38 120 ASN A O 1
ATOM 974 N N . TYR A 1 121 ? -3.246 6.190 10.148 1.00 82.31 121 TYR A N 1
ATOM 975 C CA . TYR A 1 121 ? -4.343 6.458 9.225 1.00 82.31 121 TYR A CA 1
ATOM 976 C C . TYR A 1 121 ? -4.708 5.187 8.455 1.00 82.31 121 TYR A C 1
ATOM 978 O O . TYR A 1 121 ? -3.901 4.251 8.375 1.00 82.31 121 TYR A O 1
ATOM 986 N N . ASP A 1 122 ? -5.932 5.167 7.948 1.00 79.12 122 ASP A N 1
ATOM 987 C CA . ASP A 1 122 ? -6.447 4.162 7.019 1.00 79.12 122 ASP A CA 1
ATOM 988 C C . ASP A 1 122 ? -6.156 4.623 5.580 1.00 79.12 122 ASP A C 1
ATOM 990 O O . ASP A 1 122 ? -6.177 5.828 5.319 1.00 79.12 122 ASP A O 1
ATOM 994 N N . VAL A 1 123 ? -5.795 3.692 4.690 1.00 70.19 123 VAL A N 1
ATOM 995 C CA . VAL A 1 123 ? -5.329 3.981 3.313 1.00 70.19 123 VAL A CA 1
ATOM 996 C C . VAL A 1 123 ? -6.408 4.604 2.435 1.00 70.19 123 VAL A C 1
ATOM 998 O O . VAL A 1 123 ? -7.530 4.061 2.403 1.00 70.19 123 VAL A O 1
#

Mean predicted aligned error: 9.6 Å

Solvent-accessible surface area (backbone atoms only — not comparable to full-atom values): 7837 Å² total; per-residue (Å²): 136,86,80,81,77,82,77,89,90,78,72,96,71,72,82,64,69,48,60,45,65,35,31,49,70,42,73,45,84,42,47,58,68,62,52,49,53,53,51,51,57,54,68,68,53,64,36,88,90,47,58,88,82,30,72,84,82,67,83,50,43,27,53,46,50,52,50,54,54,49,72,76,43,67,46,90,39,74,70,29,40,51,54,53,70,54,50,44,60,34,67,50,73,56,80,90,56,63,87,50,86,83,83,79,63,71,87,75,32,60,81,79,71,46,67,89,91,64,56,55,33,66,91